Protein AF-A0A673GEV6-F1 (afdb_monomer)

Secondary structure (DSSP, 8-state):
------B-TTT--BGGGS-EE--SS--GGGT-EEHHHHHHHHHHH--SB-TTT-PBP-------

Organism: NCBI:txid307959

Foldseek 3Di:
DPCLAQAAPQPRHHCVVHDWAQQDPDDGNPSTHHPVSVVVCCVVVVDQADPPPRHRGPPPPPDD

InterPro domains:
  IPR011016 Zinc finger, RING-CH-type [PF12906] (8-53)
  IPR011016 Zinc finger, RING-CH-type [PS51292] (1-60)
  IPR011016 Zinc finger, RING-CH-type [SM00744] (7-54)
  IPR013083 Zinc finger, RING/FYVE/PHD-type [G3DSA:3.30.40.10] (2-63)

Sequence (64 aa):
VDYCEPFCRICHEGSGAGDLLSPCECAGSLAMVHRVCLERWLTASGTSHCELCHFEFALERLPK

pLDDT: mean 83.35, std 13.41, range [41.16, 93.75]

Mean predicted aligned error: 6.04 Å

Solvent-accessible surface area (backbone atoms only — not comparable to full-atom values): 3985 Å² total; per-residue (Å²): 133,86,78,82,68,64,27,15,70,80,81,69,43,43,60,89,84,42,66,65,42,62,61,42,89,49,68,72,44,74,18,24,28,30,64,70,56,47,53,50,47,31,68,72,68,74,50,67,48,40,95,84,74,63,35,65,42,78,67,75,79,73,79,128

Structure (mmCIF, N/CA/C/O backbone):
data_AF-A0A673GEV6-F1
#
_entry.id   AF-A0A673GEV6-F1
#
loop_
_atom_site.group_PDB
_atom_site.id
_atom_site.type_symbol
_atom_site.label_atom_id
_atom_site.label_alt_id
_atom_site.label_comp_id
_atom_site.label_asym_id
_atom_site.label_entity_id
_atom_site.label_seq_id
_atom_site.pdbx_PDB_ins_code
_atom_site.Cartn_x
_atom_site.Cartn_y
_atom_site.Cartn_z
_atom_site.occupancy
_atom_site.B_iso_or_equiv
_atom_site.auth_seq_id
_atom_site.auth_comp_id
_atom_site.auth_asym_id
_atom_site.auth_atom_id
_atom_site.pdbx_PDB_model_num
ATOM 1 N N . VAL A 1 1 ? 13.212 -4.919 -26.201 1.00 45.34 1 VAL A N 1
ATOM 2 C CA . VAL A 1 1 ? 12.662 -5.810 -25.160 1.00 45.34 1 VAL A CA 1
ATOM 3 C C . VAL A 1 1 ? 12.458 -4.956 -23.931 1.00 45.34 1 VAL A C 1
ATOM 5 O O . VAL A 1 1 ? 13.429 -4.486 -23.359 1.00 45.34 1 VAL A O 1
ATOM 8 N N . ASP A 1 2 ? 11.208 -4.602 -23.662 1.00 56.84 2 ASP A N 1
ATOM 9 C CA . ASP A 1 2 ? 10.842 -3.781 -22.513 1.00 56.84 2 ASP A CA 1
ATOM 10 C C . ASP A 1 2 ? 10.855 -4.706 -21.291 1.00 56.84 2 ASP A C 1
ATOM 12 O O . ASP A 1 2 ? 9.935 -5.494 -21.079 1.00 56.84 2 ASP A O 1
ATOM 16 N N . TYR A 1 3 ? 11.983 -4.737 -20.582 1.00 65.12 3 TYR A N 1
ATOM 17 C CA . TYR A 1 3 ? 12.134 -5.493 -19.341 1.00 65.12 3 TYR A CA 1
ATOM 18 C C . TYR A 1 3 ? 11.457 -4.706 -18.220 1.00 65.12 3 TYR A C 1
ATOM 20 O O . TYR A 1 3 ? 12.141 -4.136 -17.374 1.00 65.12 3 TYR A O 1
ATOM 28 N N . CYS A 1 4 ? 10.127 -4.599 -18.259 1.00 72.81 4 CYS A N 1
ATOM 29 C CA . CYS A 1 4 ? 9.346 -3.959 -17.204 1.00 72.81 4 CYS A CA 1
ATOM 30 C C . CYS A 1 4 ? 9.463 -4.810 -15.927 1.00 72.81 4 CYS A C 1
ATOM 32 O O . CYS A 1 4 ? 8.614 -5.649 -15.628 1.00 72.81 4 CYS A O 1
ATOM 34 N N . GLU A 1 5 ? 10.595 -4.659 -15.239 1.00 78.56 5 GLU A N 1
ATOM 35 C CA . GLU A 1 5 ? 10.903 -5.287 -13.963 1.00 78.56 5 GLU A CA 1
ATOM 36 C C . GLU A 1 5 ? 9.818 -4.894 -12.955 1.00 78.56 5 GLU A C 1
ATOM 38 O O . GLU A 1 5 ? 9.372 -3.739 -12.937 1.00 78.56 5 GLU A O 1
ATOM 43 N N . PRO A 1 6 ? 9.367 -5.833 -12.113 1.00 85.19 6 PRO A N 1
ATOM 44 C CA . PRO A 1 6 ? 8.358 -5.530 -11.119 1.00 85.19 6 PRO A CA 1
ATOM 45 C C . PRO A 1 6 ? 8.880 -4.449 -10.163 1.00 85.19 6 PRO A C 1
ATOM 47 O O . PRO A 1 6 ? 9.970 -4.555 -9.601 1.00 85.19 6 PRO A O 1
ATOM 50 N N . PHE A 1 7 ? 8.075 -3.409 -9.966 1.00 91.06 7 PHE A N 1
ATOM 51 C CA . PHE A 1 7 ? 8.347 -2.3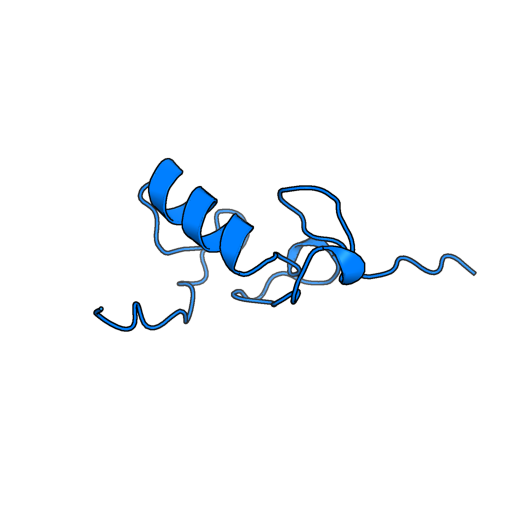21 -9.033 1.00 91.06 7 PHE A CA 1
ATOM 52 C C . PHE A 1 7 ? 7.148 -2.106 -8.119 1.00 91.06 7 PHE A C 1
ATOM 54 O O . PHE A 1 7 ? 6.012 -2.417 -8.468 1.00 91.06 7 PHE A O 1
ATOM 61 N N . CYS A 1 8 ? 7.400 -1.564 -6.936 1.00 93.12 8 CYS A N 1
ATOM 62 C CA . CYS A 1 8 ? 6.370 -1.245 -5.968 1.00 93.12 8 CYS A CA 1
ATOM 63 C C . CYS A 1 8 ? 5.511 -0.086 -6.472 1.00 93.12 8 CYS A C 1
ATOM 65 O O . CYS A 1 8 ? 6.017 1.020 -6.655 1.00 93.12 8 CYS A O 1
ATOM 67 N N . ARG A 1 9 ? 4.196 -0.281 -6.606 1.00 91.81 9 ARG A N 1
ATOM 68 C CA . ARG A 1 9 ? 3.270 0.777 -7.059 1.00 91.81 9 ARG A CA 1
ATOM 69 C C . ARG A 1 9 ? 3.191 2.002 -6.128 1.00 91.81 9 ARG A C 1
ATOM 71 O O . ARG A 1 9 ? 2.557 2.985 -6.481 1.00 91.81 9 ARG A O 1
ATOM 78 N N . ILE A 1 10 ? 3.743 1.910 -4.911 1.00 91.50 10 ILE A N 1
ATOM 79 C CA . ILE A 1 10 ? 3.657 2.952 -3.874 1.00 91.50 10 ILE A CA 1
ATOM 80 C C . ILE A 1 10 ? 4.921 3.819 -3.857 1.00 91.50 10 ILE A C 1
ATOM 82 O O . ILE A 1 10 ? 4.816 5.041 -3.854 1.00 91.50 10 ILE A O 1
ATOM 86 N N . CYS A 1 11 ? 6.113 3.210 -3.819 1.00 93.75 11 CYS A N 1
ATOM 87 C CA . CYS A 1 11 ? 7.385 3.948 -3.787 1.00 93.75 11 CYS A CA 1
ATOM 88 C C . CYS A 1 11 ? 8.126 3.977 -5.130 1.00 93.75 11 CYS A C 1
ATOM 90 O O . CYS A 1 11 ? 9.116 4.690 -5.254 1.00 93.75 11 CYS A O 1
ATOM 92 N N . HIS A 1 12 ? 7.653 3.228 -6.128 1.00 91.88 12 HIS A N 1
ATOM 93 C CA . HIS A 1 12 ? 8.269 3.077 -7.449 1.00 91.88 12 HIS A CA 1
ATOM 94 C C . HIS A 1 12 ? 9.680 2.468 -7.442 1.00 91.88 12 HIS A C 1
ATOM 96 O O . HIS A 1 12 ? 10.416 2.599 -8.416 1.00 91.88 12 HIS A O 1
ATOM 102 N N . GLU A 1 13 ? 10.051 1.760 -6.374 1.00 91.94 13 GLU A N 1
ATOM 103 C CA . GLU A 1 13 ? 11.316 1.027 -6.289 1.00 91.94 13 GLU A CA 1
ATOM 104 C C . GLU A 1 13 ? 11.129 -0.460 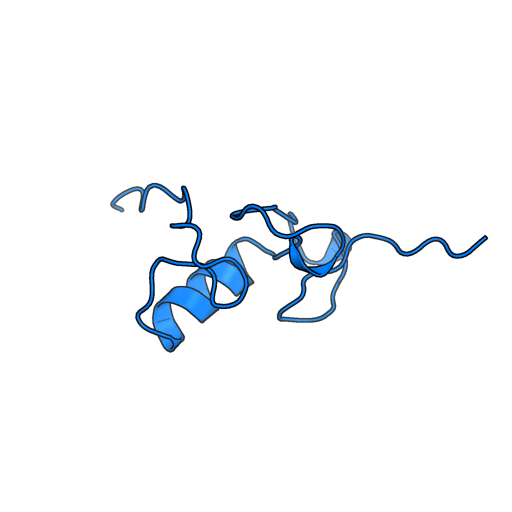-6.612 1.00 91.94 13 GLU A C 1
ATOM 106 O O . GLU A 1 13 ? 10.082 -1.049 -6.335 1.00 91.94 13 GLU A O 1
ATOM 111 N N . GLY A 1 14 ? 12.159 -1.081 -7.188 1.00 89.69 14 GLY A N 1
ATOM 112 C CA . GLY A 1 14 ? 12.178 -2.515 -7.482 1.00 89.69 14 GLY A CA 1
ATOM 113 C C . GLY A 1 14 ? 12.390 -3.396 -6.245 1.00 89.69 14 GLY A C 1
ATOM 114 O O . GLY A 1 14 ? 12.401 -2.934 -5.100 1.00 89.69 14 GLY A O 1
ATOM 115 N N . SER A 1 15 ? 12.645 -4.684 -6.478 1.00 84.25 15 SER A N 1
ATOM 116 C CA . SER A 1 15 ? 12.933 -5.656 -5.408 1.00 84.25 15 SER A CA 1
ATOM 117 C C . SER A 1 15 ? 14.233 -5.391 -4.629 1.00 84.25 15 SER A C 1
ATOM 119 O O . SER A 1 15 ? 14.465 -6.011 -3.598 1.00 84.25 15 SER A O 1
ATOM 121 N N . GLY A 1 16 ? 15.082 -4.457 -5.075 1.00 85.56 16 GLY A N 1
ATOM 122 C CA . GLY A 1 16 ? 16.304 -4.078 -4.354 1.00 85.56 16 GLY A CA 1
ATOM 123 C C . GLY A 1 16 ? 16.055 -3.351 -3.026 1.00 85.56 16 GLY A C 1
ATOM 124 O O . GLY A 1 16 ? 16.897 -3.413 -2.135 1.00 85.56 16 GLY A O 1
ATOM 125 N N . ALA A 1 17 ? 14.901 -2.692 -2.874 1.00 85.12 17 ALA A N 1
ATOM 126 C CA . ALA A 1 17 ? 14.522 -1.972 -1.652 1.00 85.12 17 ALA A CA 1
ATOM 127 C C . ALA A 1 17 ? 13.773 -2.854 -0.629 1.00 85.12 17 ALA A C 1
ATOM 129 O O . ALA A 1 17 ? 13.525 -2.429 0.501 1.00 85.12 17 ALA A O 1
ATOM 130 N N . GLY A 1 18 ? 13.407 -4.080 -1.014 1.00 87.31 18 GLY A N 1
ATOM 131 C CA . GLY A 1 18 ? 12.678 -5.033 -0.182 1.00 87.31 18 GLY A CA 1
ATOM 132 C C . GLY A 1 18 ? 11.845 -6.014 -1.005 1.00 87.31 18 GLY A C 1
ATOM 133 O O . GLY A 1 18 ? 11.727 -5.890 -2.226 1.00 87.31 18 GLY A O 1
ATOM 134 N N . ASP A 1 19 ? 11.221 -6.974 -0.323 1.00 88.44 19 ASP A N 1
ATOM 135 C CA . ASP A 1 19 ? 10.373 -7.977 -0.967 1.00 88.44 19 ASP A CA 1
ATOM 136 C C . ASP A 1 19 ? 9.105 -7.354 -1.553 1.00 88.44 19 ASP A C 1
ATOM 138 O O . ASP A 1 19 ? 8.326 -6.700 -0.847 1.00 88.44 19 ASP A O 1
ATOM 142 N N . LEU A 1 20 ? 8.895 -7.586 -2.850 1.00 91.25 20 LEU A N 1
ATOM 143 C CA . LEU A 1 20 ? 7.658 -7.262 -3.544 1.00 91.25 20 LEU A CA 1
ATOM 144 C C . LEU A 1 20 ? 6.675 -8.424 -3.404 1.00 91.25 20 LEU A C 1
ATOM 146 O O . LEU A 1 20 ? 7.021 -9.586 -3.604 1.00 91.25 20 LEU A O 1
ATOM 150 N N . LEU A 1 21 ? 5.432 -8.095 -3.089 1.00 90.69 21 LEU A N 1
ATOM 151 C CA . LEU A 1 21 ? 4.324 -9.032 -2.954 1.00 90.69 21 LEU A CA 1
ATOM 152 C C . LEU A 1 21 ? 3.150 -8.559 -3.804 1.00 90.69 21 LEU A C 1
ATOM 154 O O . LEU A 1 21 ? 2.992 -7.367 -4.058 1.00 90.69 21 LEU A O 1
ATOM 158 N N . SER A 1 22 ? 2.312 -9.517 -4.197 1.00 91.19 22 SER A N 1
ATOM 159 C CA . SER A 1 22 ? 1.015 -9.290 -4.833 1.00 91.19 22 SER A CA 1
ATOM 160 C C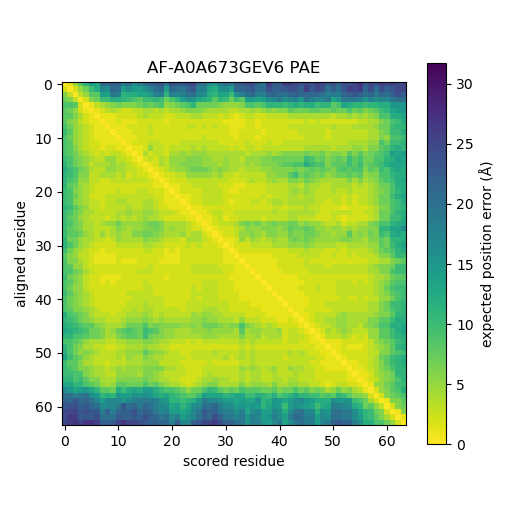 . SER A 1 22 ? -0.103 -9.591 -3.833 1.00 91.19 22 SER A C 1
ATOM 162 O O . SER A 1 22 ? -0.558 -10.728 -3.756 1.00 91.19 22 SER A O 1
ATOM 164 N N . PRO A 1 23 ? -0.530 -8.616 -3.007 1.00 89.25 23 PRO A N 1
ATOM 165 C CA . PRO A 1 23 ? -1.506 -8.849 -1.942 1.00 89.25 23 PRO A CA 1
ATOM 166 C C . PRO A 1 23 ? -2.954 -8.915 -2.459 1.00 89.25 23 PRO A C 1
ATOM 168 O O . PRO A 1 23 ? -3.872 -9.151 -1.679 1.00 89.25 23 PRO A O 1
ATOM 171 N N . CYS A 1 24 ? -3.170 -8.643 -3.746 1.00 91.25 24 CYS A N 1
ATOM 172 C CA . CYS A 1 24 ? -4.479 -8.545 -4.377 1.00 91.25 24 CYS A CA 1
ATOM 173 C C . CYS A 1 24 ? -4.445 -9.112 -5.797 1.00 91.25 24 CYS A C 1
ATOM 175 O O . CYS A 1 24 ? -3.373 -9.352 -6.347 1.00 91.25 24 CYS A O 1
ATOM 177 N N . GLU A 1 25 ? -5.620 -9.242 -6.409 1.00 90.06 25 GLU A N 1
ATOM 178 C CA . GLU A 1 25 ? -5.792 -9.785 -7.764 1.00 90.06 25 GLU A CA 1
ATOM 179 C C . GLU A 1 25 ? -5.497 -8.781 -8.895 1.00 90.06 25 GLU A C 1
ATOM 181 O O . GLU A 1 25 ? -5.874 -8.998 -10.046 1.00 90.06 25 GLU A O 1
ATOM 186 N N . CYS A 1 26 ? -4.835 -7.658 -8.597 1.00 90.62 26 CYS A N 1
ATOM 187 C CA . CYS A 1 26 ? -4.346 -6.777 -9.656 1.00 90.62 26 CYS A CA 1
ATOM 188 C C . CYS A 1 26 ? -3.314 -7.514 -10.526 1.00 90.62 26 CYS A C 1
ATOM 190 O O . CYS A 1 26 ? -2.646 -8.440 -10.073 1.00 90.62 26 CYS A O 1
ATOM 192 N N . ALA A 1 27 ? -3.165 -7.090 -11.782 1.00 87.12 27 ALA A N 1
ATOM 193 C CA . ALA A 1 27 ? -2.231 -7.699 -12.724 1.00 87.12 27 ALA A CA 1
ATOM 194 C C . ALA A 1 27 ? -1.001 -6.809 -12.964 1.00 87.12 27 ALA A C 1
ATOM 196 O O . ALA A 1 27 ? -1.089 -5.579 -12.962 1.00 87.12 27 ALA A O 1
ATOM 197 N N . GLY A 1 28 ? 0.146 -7.442 -13.224 1.00 85.75 28 GLY A N 1
ATOM 198 C CA . GLY A 1 28 ? 1.395 -6.757 -13.566 1.00 85.75 28 GLY A CA 1
ATOM 199 C C . GLY A 1 28 ? 1.995 -5.959 -12.405 1.00 85.75 28 GLY A C 1
ATOM 200 O O . GLY A 1 28 ? 1.829 -6.307 -11.238 1.00 85.75 28 GLY A O 1
ATOM 201 N N . SER A 1 29 ? 2.689 -4.864 -12.719 1.00 82.62 29 SER A N 1
ATOM 202 C CA . SER A 1 29 ? 3.336 -3.990 -11.727 1.00 82.62 29 SER A CA 1
ATOM 203 C C . SER A 1 29 ? 2.354 -3.340 -10.744 1.00 82.62 29 SER A C 1
ATOM 205 O O . SER A 1 29 ? 2.733 -3.040 -9.618 1.00 82.62 29 SER A O 1
ATOM 207 N N . LEU A 1 30 ? 1.075 -3.192 -11.112 1.00 85.56 30 LEU A N 1
ATOM 208 C CA . LEU A 1 30 ? 0.029 -2.692 -10.208 1.00 85.56 30 LEU A CA 1
ATOM 209 C C . LEU A 1 30 ? -0.284 -3.659 -9.060 1.00 85.56 30 LEU A C 1
ATOM 211 O O . LEU A 1 30 ? -0.781 -3.228 -8.021 1.00 85.56 30 LEU A O 1
ATOM 215 N N . ALA A 1 31 ? 0.009 -4.948 -9.232 1.00 90.06 31 ALA A N 1
ATOM 216 C CA . ALA A 1 31 ? -0.088 -5.935 -8.164 1.00 90.06 31 ALA A CA 1
ATOM 217 C C . ALA A 1 31 ? 1.062 -5.800 -7.164 1.00 90.06 31 ALA A C 1
ATOM 219 O O . ALA A 1 31 ? 0.897 -6.109 -5.989 1.00 90.06 31 ALA A O 1
ATOM 220 N N . MET A 1 32 ? 2.223 -5.337 -7.629 1.00 92.62 32 MET A N 1
ATOM 221 C CA . MET A 1 32 ? 3.477 -5.414 -6.897 1.00 92.62 32 MET A CA 1
ATOM 222 C C . MET A 1 32 ? 3.602 -4.257 -5.911 1.00 92.62 32 MET A C 1
ATOM 224 O O . MET A 1 32 ? 3.597 -3.080 -6.276 1.00 92.62 32 MET A O 1
ATOM 228 N N . VAL A 1 33 ? 3.741 -4.590 -4.633 1.00 92.62 33 VAL A N 1
ATOM 229 C CA . VAL A 1 33 ? 3.957 -3.624 -3.551 1.00 92.62 33 VAL A CA 1
ATOM 230 C C . VAL A 1 33 ? 4.967 -4.187 -2.564 1.00 92.62 33 VAL A C 1
ATOM 232 O O . VAL A 1 33 ? 5.021 -5.395 -2.366 1.00 92.62 33 VAL A O 1
ATOM 235 N N . HIS A 1 34 ? 5.753 -3.346 -1.896 1.00 93.44 34 HIS A N 1
ATOM 236 C CA . HIS A 1 34 ? 6.543 -3.822 -0.758 1.00 93.44 34 HIS A CA 1
ATOM 237 C C . HIS A 1 34 ? 5.656 -4.040 0.463 1.00 93.44 34 HIS A C 1
ATOM 239 O O . HIS A 1 34 ? 4.730 -3.260 0.698 1.00 93.44 34 HIS A O 1
ATOM 245 N N . ARG A 1 35 ? 6.001 -5.021 1.307 1.00 90.19 35 ARG A N 1
ATOM 246 C CA . ARG A 1 35 ? 5.318 -5.261 2.596 1.00 90.19 35 ARG A CA 1
ATOM 247 C C . ARG A 1 35 ? 5.217 -3.988 3.435 1.00 90.19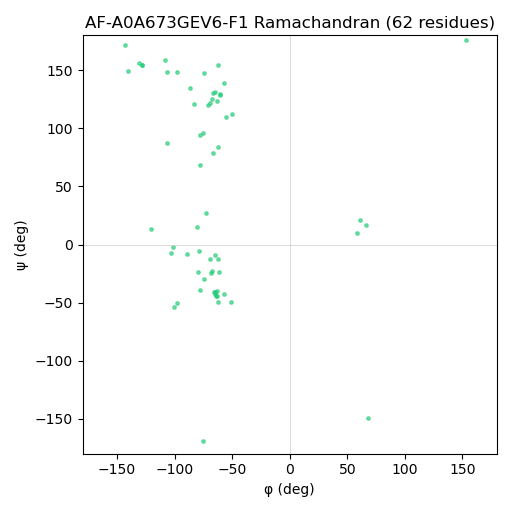 35 ARG A C 1
ATOM 249 O O . ARG A 1 35 ? 4.131 -3.626 3.869 1.00 90.19 35 ARG A O 1
ATOM 256 N N . VAL A 1 36 ? 6.331 -3.274 3.593 1.00 90.56 36 VAL A N 1
ATOM 257 C CA . VAL A 1 36 ? 6.394 -2.042 4.396 1.00 90.56 36 VAL A CA 1
ATOM 258 C C . VAL A 1 36 ? 5.549 -0.924 3.781 1.00 90.56 36 VAL A C 1
ATOM 260 O O . VAL A 1 36 ? 4.863 -0.195 4.495 1.00 90.56 36 VAL A O 1
ATOM 263 N N . CYS A 1 37 ? 5.579 -0.776 2.455 1.00 92.56 37 CYS A N 1
ATOM 264 C CA . CYS A 1 37 ? 4.767 0.220 1.759 1.00 92.56 37 CYS A CA 1
ATOM 265 C C . CYS A 1 37 ? 3.274 -0.079 1.905 1.00 92.56 37 CYS A C 1
ATOM 267 O O . CYS A 1 37 ? 2.498 0.834 2.177 1.00 92.56 37 CYS A O 1
ATOM 269 N N . LEU A 1 38 ? 2.891 -1.349 1.781 1.00 90.50 38 LEU A N 1
ATOM 270 C CA . LEU A 1 38 ? 1.522 -1.804 1.971 1.00 90.50 38 LEU A CA 1
ATOM 271 C C . LEU A 1 38 ? 1.044 -1.557 3.403 1.00 90.50 38 LEU A C 1
ATOM 273 O O . LEU A 1 38 ? 0.012 -0.930 3.585 1.00 90.50 38 LEU A O 1
ATOM 277 N N . GLU A 1 39 ? 1.809 -1.951 4.421 1.00 88.94 39 GLU A N 1
ATOM 278 C CA . GLU A 1 39 ? 1.466 -1.705 5.832 1.00 88.94 39 GLU A CA 1
ATOM 279 C C . GLU A 1 39 ? 1.273 -0.211 6.134 1.00 88.94 39 GLU A C 1
ATOM 281 O O . GLU A 1 39 ? 0.312 0.179 6.805 1.00 88.94 39 GLU A O 1
ATOM 286 N N . ARG A 1 40 ? 2.156 0.642 5.598 1.00 90.75 40 ARG A N 1
ATOM 287 C CA . ARG A 1 40 ? 2.034 2.103 5.711 1.00 90.75 40 ARG A CA 1
ATOM 288 C C . ARG A 1 40 ? 0.785 2.622 5.008 1.00 90.75 40 ARG A C 1
ATOM 290 O O . ARG A 1 40 ? 0.079 3.448 5.579 1.00 90.75 40 ARG A O 1
ATOM 297 N N . TRP A 1 41 ? 0.499 2.133 3.804 1.00 90.06 41 TRP A N 1
ATOM 298 C CA . TRP A 1 41 ? -0.688 2.520 3.044 1.00 90.06 41 TRP A CA 1
ATOM 299 C C . TRP A 1 41 ? -1.982 2.076 3.737 1.00 90.06 41 TRP A C 1
ATOM 301 O O . TRP A 1 41 ? -2.912 2.870 3.829 1.00 90.06 41 TRP A O 1
ATOM 311 N N . LEU A 1 42 ? -2.038 0.867 4.303 1.00 88.69 42 LEU A N 1
ATOM 312 C CA . LEU A 1 42 ? -3.188 0.390 5.085 1.00 88.69 42 LEU A CA 1
ATOM 313 C C . LEU A 1 42 ? -3.400 1.248 6.335 1.00 88.69 42 LEU A C 1
ATOM 315 O O . LEU A 1 42 ? -4.517 1.668 6.625 1.00 88.69 42 LEU A O 1
ATOM 319 N N . THR A 1 43 ? -2.313 1.571 7.039 1.00 88.38 43 THR A N 1
ATOM 320 C CA . THR A 1 43 ? -2.357 2.439 8.227 1.00 88.38 43 THR A CA 1
ATOM 321 C C . THR A 1 43 ? -2.827 3.854 7.882 1.00 88.38 43 THR A C 1
ATOM 323 O O . THR A 1 43 ? -3.593 4.440 8.640 1.00 88.38 43 THR A O 1
ATOM 326 N N . ALA A 1 44 ? -2.390 4.404 6.745 1.00 89.62 44 ALA A N 1
ATOM 327 C CA . ALA A 1 44 ? -2.758 5.752 6.314 1.00 89.62 44 ALA A CA 1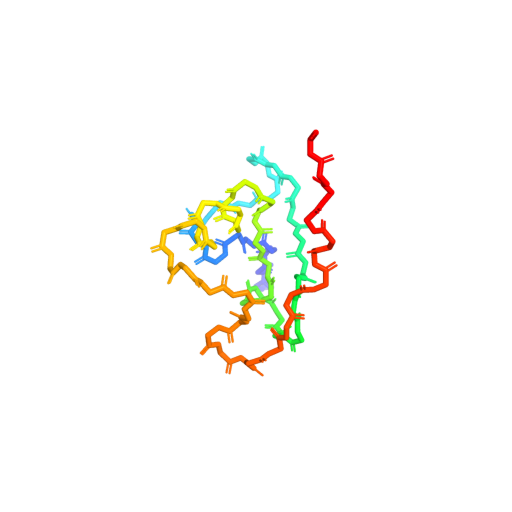
ATOM 328 C C . ALA A 1 44 ? -4.174 5.832 5.717 1.00 89.62 44 ALA A C 1
ATOM 330 O O . ALA A 1 44 ? -4.8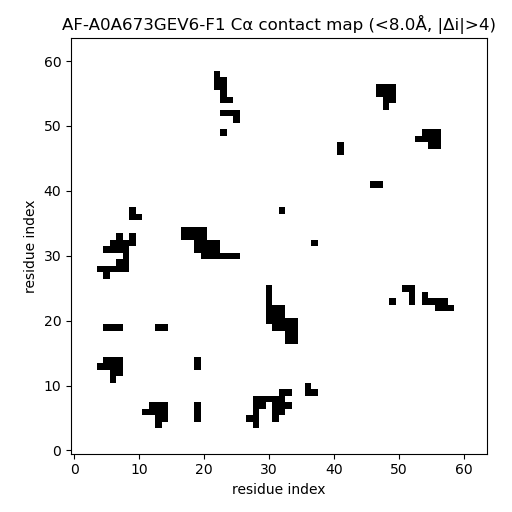80 6.806 5.958 1.00 89.62 44 ALA A O 1
ATOM 331 N N . SER A 1 45 ? -4.587 4.827 4.939 1.00 88.25 45 SER A N 1
ATOM 332 C CA . SER A 1 45 ? -5.906 4.784 4.293 1.00 88.25 45 SER A CA 1
ATOM 333 C C . SER A 1 45 ? -7.019 4.335 5.240 1.00 88.25 45 SER A C 1
ATOM 335 O O . SER A 1 45 ? -8.183 4.638 4.996 1.00 88.25 45 SER A O 1
ATOM 337 N N . GLY A 1 46 ? -6.683 3.593 6.301 1.00 86.06 46 GLY A N 1
ATOM 338 C CA . GLY A 1 46 ? -7.666 2.964 7.183 1.00 86.06 46 GLY A CA 1
ATOM 339 C C . GLY A 1 46 ? -8.475 1.860 6.495 1.00 86.06 46 GLY A C 1
ATOM 340 O O . GLY A 1 46 ? -9.533 1.481 6.994 1.00 86.06 46 GLY A O 1
ATOM 341 N N . THR A 1 47 ? -8.005 1.355 5.352 1.00 85.75 47 THR A N 1
ATOM 342 C CA . THR A 1 47 ? -8.680 0.306 4.581 1.00 85.75 47 THR A CA 1
ATOM 343 C C . THR A 1 47 ? -7.934 -1.021 4.682 1.00 85.75 47 THR A C 1
ATOM 345 O O . THR A 1 47 ? -6.749 -1.067 5.004 1.00 85.75 47 THR A O 1
ATOM 348 N N . SER A 1 48 ? -8.643 -2.116 4.413 1.00 84.88 48 SER A N 1
ATOM 349 C CA . SER A 1 48 ? -8.109 -3.485 4.360 1.00 84.88 48 SER A CA 1
ATOM 350 C C . SER A 1 48 ? -8.306 -4.143 2.991 1.00 84.88 48 SER A C 1
ATOM 352 O O . SER A 1 48 ? -8.144 -5.352 2.854 1.00 84.88 48 SER A O 1
ATOM 354 N N . HIS A 1 49 ? -8.652 -3.359 1.970 1.00 88.94 49 HIS A N 1
ATOM 355 C CA . HIS A 1 49 ? -8.928 -3.838 0.621 1.00 88.94 49 HIS A CA 1
ATOM 356 C C . HIS A 1 49 ? -8.172 -3.013 -0.417 1.00 88.94 49 HIS A C 1
ATOM 358 O O . HIS A 1 49 ? -7.815 -1.856 -0.187 1.00 88.94 49 HIS A O 1
ATOM 364 N N . CYS A 1 50 ? -7.933 -3.610 -1.578 1.00 89.69 50 CYS A N 1
ATOM 365 C CA . CYS A 1 50 ? -7.329 -2.915 -2.700 1.00 89.69 50 CYS A CA 1
ATOM 366 C C . CYS A 1 50 ? -8.269 -1.835 -3.247 1.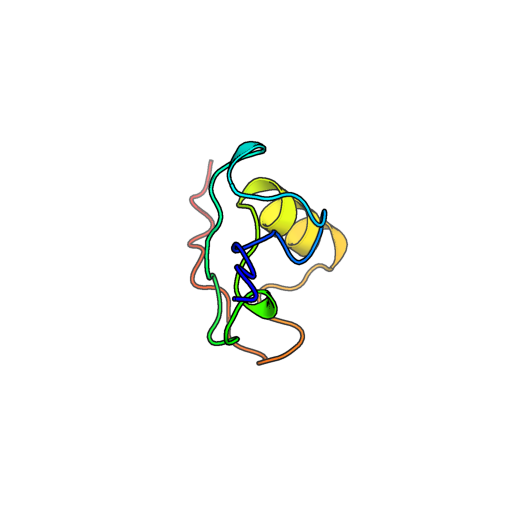00 89.69 50 CYS A C 1
ATOM 368 O O . CYS A 1 50 ? -9.413 -2.118 -3.570 1.00 89.69 50 CYS A O 1
ATOM 370 N N . GLU A 1 51 ? -7.775 -0.616 -3.441 1.00 89.31 51 GLU A N 1
ATOM 371 C CA . GLU A 1 51 ? -8.561 0.487 -4.022 1.00 89.31 51 GLU A CA 1
ATOM 372 C C . GLU A 1 51 ? -8.893 0.307 -5.516 1.00 89.31 51 GLU A C 1
ATOM 374 O O . GLU A 1 51 ? -9.707 1.048 -6.055 1.00 89.31 51 GLU A O 1
ATOM 379 N N . LEU A 1 52 ? -8.245 -0.651 -6.192 1.00 89.75 52 LEU A N 1
ATOM 380 C CA . LEU A 1 52 ? -8.408 -0.894 -7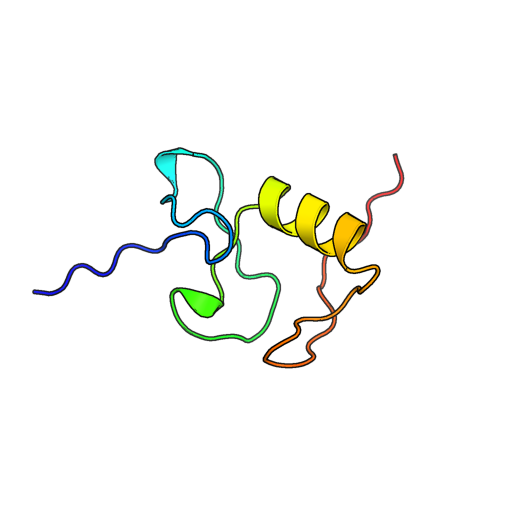.628 1.00 89.75 52 LEU A CA 1
ATOM 381 C C . LEU A 1 52 ? -9.334 -2.077 -7.905 1.00 89.75 52 LEU A C 1
ATOM 383 O O . LEU A 1 52 ? -10.294 -1.955 -8.658 1.00 89.75 52 LEU A O 1
ATOM 387 N N . CYS A 1 53 ? -9.034 -3.234 -7.311 1.00 91.12 53 CYS A N 1
ATOM 388 C CA . CYS A 1 53 ? -9.814 -4.453 -7.521 1.00 91.12 53 CYS A CA 1
ATOM 389 C C . CYS A 1 53 ? -10.774 -4.772 -6.371 1.00 91.12 53 CYS A C 1
ATOM 391 O O . CYS A 1 53 ? -1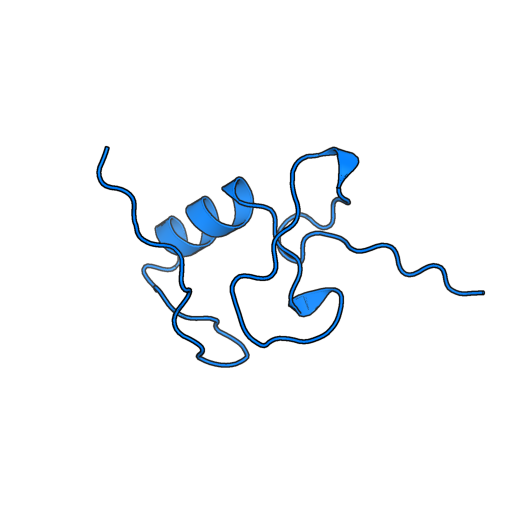1.496 -5.758 -6.458 1.00 91.12 53 CYS A O 1
ATOM 393 N N . HIS A 1 54 ? -10.782 -3.977 -5.294 1.00 89.00 54 HIS A N 1
ATOM 394 C CA . HIS A 1 54 ? -11.607 -4.191 -4.095 1.00 89.00 54 HIS A CA 1
ATOM 395 C C . HIS A 1 54 ? -11.390 -5.536 -3.387 1.00 89.00 54 HIS A C 1
ATOM 397 O O . HIS A 1 54 ? -12.113 -5.860 -2.449 1.00 89.00 54 HIS A O 1
ATOM 403 N N . PHE A 1 55 ? -10.361 -6.292 -3.781 1.00 88.88 55 PHE A N 1
ATOM 404 C CA . PHE A 1 55 ? -9.981 -7.533 -3.127 1.00 88.88 55 PHE A CA 1
ATOM 405 C C . PHE A 1 55 ? -9.505 -7.254 -1.703 1.00 88.88 55 PHE A C 1
ATOM 407 O O . PHE A 1 55 ? -8.672 -6.368 -1.481 1.00 88.88 55 PHE A O 1
ATOM 414 N N . GLU A 1 56 ? -10.027 -8.013 -0.747 1.00 86.25 56 GLU A N 1
ATOM 415 C CA . GLU A 1 56 ? -9.624 -7.927 0.650 1.00 86.25 56 GLU A CA 1
ATOM 416 C C . GLU A 1 56 ? -8.216 -8.502 0.787 1.00 86.25 56 GLU A C 1
ATOM 418 O O . GLU A 1 56 ? -7.962 -9.646 0.411 1.00 86.25 56 GLU A O 1
ATOM 423 N N . PHE A 1 57 ? -7.266 -7.696 1.257 1.00 84.12 57 PHE A N 1
ATOM 424 C CA . PHE A 1 57 ? -5.885 -8.152 1.308 1.00 84.12 57 PHE A CA 1
ATOM 425 C C . PHE A 1 57 ? -5.783 -9.350 2.256 1.00 84.12 57 PHE A C 1
ATOM 427 O O . PHE A 1 57 ? -6.074 -9.226 3.443 1.00 84.12 57 PHE A O 1
ATOM 434 N N . ALA A 1 58 ? -5.282 -10.484 1.761 1.00 69.69 58 ALA A N 1
ATOM 435 C CA . ALA A 1 58 ? -5.048 -11.699 2.551 1.00 69.69 58 ALA A CA 1
ATOM 436 C C . ALA A 1 58 ? -3.839 -11.575 3.502 1.00 69.69 58 ALA A C 1
ATOM 438 O O . ALA A 1 58 ? -3.167 -12.551 3.832 1.00 69.69 58 ALA A O 1
ATOM 439 N N . LEU A 1 59 ? -3.517 -10.353 3.922 1.00 68.31 59 LEU A N 1
ATOM 440 C CA . LEU A 1 59 ? -2.594 -10.130 5.011 1.00 68.31 59 LEU A CA 1
ATOM 441 C C . LEU A 1 59 ? -3.354 -10.456 6.291 1.00 68.31 59 LEU A C 1
ATOM 443 O O . LEU A 1 59 ? -4.056 -9.601 6.834 1.00 68.31 59 LEU A O 1
ATOM 447 N N . GLU A 1 60 ? -3.201 -11.680 6.795 1.00 54.69 60 GLU A N 1
ATOM 448 C CA . GLU A 1 60 ? -3.437 -11.914 8.214 1.00 54.69 60 GLU A CA 1
ATOM 449 C C . GLU A 1 60 ? -2.639 -10.841 8.954 1.00 54.69 60 GLU A C 1
ATOM 451 O O . GLU A 1 60 ? -1.405 -10.797 8.881 1.00 54.69 60 GLU A O 1
ATOM 456 N N . ARG A 1 61 ? -3.347 -9.909 9.603 1.00 55.22 61 ARG A N 1
ATOM 457 C CA . ARG A 1 61 ? -2.752 -9.021 10.595 1.00 55.22 61 ARG A CA 1
ATOM 458 C C . ARG A 1 61 ? -2.255 -9.946 11.691 1.00 55.22 61 ARG A C 1
ATOM 460 O O . ARG A 1 61 ? -2.996 -10.193 12.633 1.00 55.22 61 ARG A O 1
ATOM 467 N N . LEU A 1 62 ? -1.059 -10.511 11.529 1.00 45.19 62 LEU A N 1
ATOM 468 C CA . LEU A 1 62 ? -0.413 -11.309 12.555 1.00 45.19 62 LEU A CA 1
ATOM 469 C C . LEU A 1 62 ? -0.354 -10.397 13.782 1.00 45.19 62 LEU A C 1
ATOM 471 O O . LEU A 1 62 ? 0.322 -9.361 13.728 1.00 45.19 62 LEU A O 1
ATOM 475 N N . PRO A 1 63 ? -1.150 -10.686 14.824 1.00 41.16 63 PRO A N 1
ATOM 476 C CA . PRO A 1 63 ? -1.134 -9.870 16.019 1.00 41.16 63 PRO A CA 1
ATOM 477 C C . PRO A 1 63 ? 0.289 -9.939 16.581 1.00 41.16 63 PRO A C 1
ATOM 479 O O . PRO A 1 63 ? 0.863 -11.023 16.685 1.00 41.16 63 PRO A O 1
ATOM 482 N N . LYS A 1 64 ? 0.875 -8.769 16.849 1.00 44.72 64 LYS A N 1
ATOM 483 C CA . LYS A 1 64 ? 2.118 -8.664 17.618 1.00 44.72 64 LYS A CA 1
ATOM 484 C C . LYS A 1 64 ? 1.893 -9.128 19.049 1.00 44.72 64 LYS A C 1
ATOM 486 O O . LYS A 1 64 ? 0.810 -8.807 19.588 1.00 44.72 64 LYS A O 1
#

Nearest PDB structures (foldseek):
  2d8s-assembly1_A  TM=7.109E-01  e=3.412E-05  Homo sapiens
  8pda-assembly1_A  TM=8.887E-01  e=1.544E-03  Saccharomyces cerevisiae
  1vyx-assembly1_A  TM=7.915E-01  e=1.544E-03  Human gammaherpesvirus 8
  8i3x-assembly1_B  TM=6.118E-01  e=4.701E-01  Oryza sativa
  8i3x-assembly1_A  TM=6.070E-01  e=9.337E-01  Oryza sativa

Radius of gyration: 11.94 Å; Cα contacts (8 Å, |Δi|>4): 84; chains: 1; bounding box: 28×18×43 Å